Protein AF-A0A2V9XBE6-F1 (afdb_monomer_lite)

pLDDT: mean 91.64, std 6.41, range [67.81, 98.56]

Radius of gyration: 25.28 Å; chains: 1; bounding box: 50×40×79 Å

Structure (mmCIF, N/CA/C/O backbone):
data_AF-A0A2V9XBE6-F1
#
_entry.id   AF-A0A2V9XBE6-F1
#
loop_
_atom_site.group_PDB
_atom_site.id
_atom_site.type_symbol
_atom_site.label_atom_id
_atom_site.label_alt_id
_atom_site.label_comp_id
_atom_site.label_asym_id
_atom_site.label_entity_id
_atom_site.label_seq_id
_atom_site.pdbx_PDB_ins_code
_atom_site.Cartn_x
_atom_site.Cartn_y
_atom_site.Cartn_z
_atom_site.occupancy
_atom_site.B_iso_or_equiv
_atom_site.auth_seq_id
_atom_site.auth_comp_id
_atom_site.auth_asym_id
_atom_site.auth_atom_id
_atom_site.pdbx_PDB_model_num
ATOM 1 N N . THR A 1 1 ? 22.652 -13.581 -32.132 1.00 82.19 1 THR A N 1
ATOM 2 C CA . THR A 1 1 ? 21.227 -13.239 -32.334 1.00 82.19 1 THR A CA 1
ATOM 3 C C . THR A 1 1 ? 20.653 -12.840 -30.994 1.00 82.19 1 THR A C 1
ATOM 5 O O . THR A 1 1 ? 21.017 -13.478 -30.015 1.00 82.19 1 THR A O 1
ATOM 8 N N . ILE A 1 2 ? 19.868 -11.763 -30.917 1.00 89.62 2 ILE A N 1
ATOM 9 C CA . ILE A 1 2 ? 19.259 -11.320 -29.649 1.00 89.62 2 ILE A CA 1
ATOM 10 C C . ILE A 1 2 ? 18.165 -12.323 -29.252 1.00 89.62 2 ILE A C 1
ATOM 12 O O . ILE A 1 2 ? 17.468 -12.842 -30.123 1.00 89.62 2 ILE A O 1
ATOM 16 N N . ASP A 1 3 ? 18.043 -12.608 -27.956 1.00 94.88 3 ASP A N 1
ATOM 17 C CA . ASP A 1 3 ? 16.966 -13.431 -27.404 1.00 94.88 3 ASP A CA 1
ATOM 18 C C . ASP A 1 3 ? 15.573 -12.838 -27.745 1.00 94.88 3 ASP A C 1
ATOM 20 O O . ASP A 1 3 ? 15.391 -11.621 -27.632 1.00 94.88 3 ASP A O 1
ATOM 24 N N . PRO A 1 4 ? 14.574 -13.641 -28.166 1.00 95.06 4 PRO A N 1
ATOM 25 C CA . PRO A 1 4 ? 13.269 -13.116 -28.575 1.00 95.06 4 PRO A CA 1
ATOM 26 C C . PRO A 1 4 ? 12.511 -12.359 -27.477 1.00 95.06 4 PRO A C 1
ATOM 28 O O . PRO A 1 4 ? 11.822 -11.384 -27.785 1.00 95.06 4 PRO A O 1
ATOM 31 N N . VAL A 1 5 ? 12.631 -12.775 -26.210 1.00 94.94 5 VAL A N 1
ATOM 32 C CA . VAL A 1 5 ? 11.996 -12.091 -25.071 1.00 94.94 5 VAL A CA 1
ATOM 33 C C . VAL A 1 5 ? 12.655 -10.732 -24.869 1.00 94.94 5 VAL A C 1
ATOM 35 O O . VAL A 1 5 ? 11.958 -9.723 -24.763 1.00 94.94 5 VAL A O 1
ATOM 38 N N . ALA A 1 6 ? 13.988 -10.681 -24.893 1.00 93.38 6 ALA A N 1
ATOM 39 C CA . ALA A 1 6 ? 14.737 -9.431 -24.799 1.00 93.38 6 ALA A CA 1
ATOM 40 C C . ALA A 1 6 ? 14.403 -8.470 -25.953 1.00 93.38 6 ALA A C 1
ATOM 42 O O . ALA A 1 6 ? 14.181 -7.282 -25.720 1.00 93.38 6 ALA A O 1
ATOM 43 N N . ALA A 1 7 ? 14.306 -8.977 -27.186 1.00 94.62 7 ALA A N 1
ATOM 44 C CA . ALA A 1 7 ? 13.938 -8.173 -28.349 1.00 94.62 7 ALA A CA 1
ATOM 45 C C . ALA A 1 7 ? 12.528 -7.569 -28.210 1.00 94.62 7 ALA A C 1
ATOM 47 O O . ALA A 1 7 ? 12.347 -6.378 -28.458 1.00 94.62 7 ALA A O 1
ATOM 48 N N . LYS A 1 8 ? 11.543 -8.360 -27.762 1.00 95.81 8 LYS A N 1
ATOM 49 C CA . LYS A 1 8 ? 10.177 -7.874 -27.502 1.00 95.81 8 LYS A CA 1
ATOM 50 C C . LYS A 1 8 ? 10.127 -6.855 -26.369 1.00 95.81 8 LYS A C 1
ATOM 52 O O . LYS A 1 8 ? 9.447 -5.845 -26.501 1.00 95.81 8 LYS A O 1
ATOM 57 N N . LEU A 1 9 ? 10.858 -7.101 -25.283 1.00 94.69 9 LEU A N 1
ATOM 58 C CA . LEU A 1 9 ? 10.912 -6.212 -24.126 1.00 94.69 9 LEU A CA 1
ATOM 59 C C . LEU A 1 9 ? 11.473 -4.835 -24.499 1.00 94.69 9 LEU A C 1
ATOM 61 O O . LEU A 1 9 ? 10.876 -3.818 -24.155 1.00 94.69 9 LEU A O 1
ATOM 65 N N . LEU A 1 10 ? 12.587 -4.799 -25.235 1.00 92.56 10 LEU A N 1
ATOM 66 C CA . LEU A 1 10 ? 13.208 -3.550 -25.688 1.00 92.56 10 LEU A CA 1
ATOM 67 C C . LEU A 1 10 ? 12.344 -2.799 -26.712 1.00 92.56 10 LEU A C 1
ATOM 69 O O . LEU A 1 10 ? 12.388 -1.574 -26.768 1.00 92.56 10 LEU A O 1
ATOM 73 N N . ALA A 1 11 ? 11.551 -3.518 -27.510 1.00 93.88 11 ALA A N 1
ATOM 74 C CA . ALA A 1 11 ? 10.651 -2.929 -28.499 1.00 93.88 11 ALA A CA 1
ATOM 75 C C . ALA A 1 11 ? 9.272 -2.535 -27.933 1.00 93.88 11 ALA A C 1
ATOM 77 O O . ALA A 1 11 ? 8.490 -1.902 -28.648 1.00 93.88 11 ALA A O 1
ATOM 78 N N . PHE A 1 12 ? 8.953 -2.903 -26.686 1.00 95.19 12 PHE A N 1
ATOM 79 C CA . PHE A 1 12 ? 7.619 -2.711 -26.126 1.00 95.19 12 PHE A CA 1
ATOM 80 C C . PHE A 1 12 ? 7.281 -1.227 -25.971 1.00 95.19 12 PHE A C 1
ATOM 82 O O . PHE A 1 12 ? 8.061 -0.439 -25.424 1.00 95.19 12 PHE A O 1
ATOM 89 N N . LYS A 1 13 ? 6.092 -0.854 -26.445 1.00 93.88 13 LYS A N 1
ATOM 90 C CA . LYS A 1 13 ? 5.580 0.514 -26.397 1.00 93.88 13 LYS A CA 1
ATOM 91 C C . LYS A 1 13 ? 4.754 0.743 -25.140 1.00 93.88 13 LYS A C 1
ATOM 93 O O . LYS A 1 13 ? 3.959 -0.105 -24.756 1.00 93.88 13 LYS A O 1
ATOM 98 N N . SER A 1 14 ? 4.952 1.890 -24.504 1.00 91.94 14 SER A N 1
ATOM 99 C CA . SER A 1 14 ? 4.280 2.265 -23.263 1.00 91.94 14 SER A CA 1
ATOM 100 C C . SER A 1 14 ? 4.067 3.768 -23.213 1.00 91.94 14 SER A C 1
ATOM 102 O O . SER A 1 14 ? 4.940 4.535 -23.606 1.00 91.94 14 SER A O 1
ATOM 104 N N . ASN A 1 15 ? 2.931 4.173 -22.650 1.00 91.00 15 ASN A N 1
ATOM 105 C CA . ASN A 1 15 ? 2.606 5.565 -22.356 1.00 91.00 15 ASN A CA 1
ATOM 106 C C . ASN A 1 15 ? 2.812 5.935 -20.877 1.00 91.00 15 ASN A C 1
ATOM 108 O O . ASN A 1 15 ? 2.377 7.007 -20.451 1.00 91.00 15 ASN A O 1
ATOM 112 N N . GLN A 1 16 ? 3.467 5.072 -20.086 1.00 90.94 16 GLN A N 1
ATOM 113 C CA . GLN A 1 16 ? 3.735 5.298 -18.657 1.00 90.94 16 GLN A CA 1
ATOM 114 C C . GLN A 1 16 ? 4.349 6.675 -18.404 1.00 90.94 16 GLN A C 1
ATOM 116 O O . GLN A 1 16 ? 3.998 7.334 -17.424 1.00 90.94 16 GLN A O 1
ATOM 121 N N . PHE A 1 17 ? 5.216 7.109 -19.321 1.00 90.25 17 PHE A N 1
ATOM 122 C CA . PHE A 1 17 ? 5.982 8.340 -19.218 1.00 90.25 17 PHE A CA 1
ATOM 123 C C . PHE A 1 17 ? 5.387 9.527 -20.000 1.00 90.25 17 PHE A C 1
ATOM 125 O O . PHE A 1 17 ? 6.118 10.419 -20.413 1.00 90.25 17 PHE A O 1
ATOM 132 N N . ASN A 1 18 ? 4.063 9.543 -20.199 1.00 86.31 18 ASN A N 1
ATOM 133 C CA . ASN A 1 18 ? 3.318 10.586 -20.923 1.00 86.31 18 ASN A CA 1
ATOM 134 C C . ASN A 1 18 ? 3.695 10.747 -22.414 1.00 86.31 18 ASN A C 1
ATOM 136 O O . ASN A 1 18 ? 3.417 11.785 -23.009 1.00 86.31 18 ASN A O 1
ATOM 140 N N . ASP A 1 19 ? 4.259 9.708 -23.036 1.00 86.88 19 ASP A N 1
ATOM 141 C CA . ASP A 1 19 ? 4.482 9.625 -24.484 1.00 86.88 19 ASP A CA 1
ATOM 142 C C . ASP A 1 19 ? 3.787 8.379 -25.049 1.00 86.88 19 ASP A C 1
ATOM 144 O O . ASP A 1 19 ? 4.206 7.254 -24.796 1.00 86.88 19 ASP A O 1
ATOM 148 N N . ALA A 1 20 ? 2.723 8.564 -25.835 1.00 85.25 20 ALA A N 1
ATOM 149 C CA . ALA A 1 20 ? 1.971 7.457 -26.431 1.00 85.25 20 ALA A CA 1
ATOM 150 C C . ALA A 1 20 ? 2.779 6.635 -27.455 1.00 85.25 20 ALA A C 1
ATOM 152 O O . ALA A 1 20 ? 2.418 5.495 -27.742 1.00 85.25 20 ALA A O 1
ATOM 153 N N . SER A 1 21 ? 3.863 7.195 -27.997 1.00 87.44 21 SER A N 1
ATOM 154 C CA . SER A 1 21 ? 4.790 6.504 -28.905 1.00 87.44 21 SER A CA 1
ATOM 155 C C . SER A 1 21 ? 6.058 6.012 -28.193 1.00 87.44 21 SER A C 1
ATOM 157 O O . SER A 1 21 ? 6.942 5.423 -28.836 1.00 87.44 21 SER A O 1
ATOM 159 N N . GLY A 1 22 ? 6.135 6.228 -26.878 1.00 89.25 22 GLY A N 1
ATOM 160 C CA . GLY A 1 22 ? 7.283 5.946 -26.033 1.00 89.25 22 GLY A CA 1
ATOM 161 C C . GLY A 1 22 ? 7.546 4.456 -25.848 1.00 89.25 22 GLY A C 1
ATOM 162 O O . GLY A 1 22 ? 6.698 3.597 -26.100 1.00 89.25 22 GLY A O 1
ATOM 163 N N . PHE A 1 23 ? 8.765 4.136 -25.426 1.00 92.75 23 PHE A N 1
ATOM 164 C CA . PHE A 1 23 ? 9.150 2.778 -25.049 1.00 92.75 23 PHE A CA 1
ATOM 165 C C . PHE A 1 23 ? 8.959 2.555 -23.549 1.00 92.75 23 PHE A C 1
ATOM 167 O O . PHE A 1 23 ? 8.968 3.500 -22.761 1.00 92.75 23 PHE A O 1
ATOM 174 N N . LEU A 1 24 ? 8.824 1.289 -23.150 1.00 92.38 24 LEU A N 1
ATOM 175 C CA . LEU A 1 24 ? 8.776 0.902 -21.739 1.00 92.38 24 LEU A CA 1
ATOM 176 C C . LEU A 1 24 ? 10.023 1.341 -20.970 1.00 92.38 24 LEU A C 1
ATOM 178 O O . LEU A 1 24 ? 9.914 1.788 -19.836 1.00 92.38 24 LEU A O 1
ATOM 182 N N . PHE A 1 25 ? 11.199 1.201 -21.578 1.00 89.12 25 PHE A N 1
ATOM 183 C CA . PHE A 1 25 ? 12.431 1.750 -21.030 1.00 89.12 25 PHE A CA 1
ATOM 184 C C . PHE A 1 25 ? 12.615 3.156 -21.594 1.00 89.12 25 PHE A C 1
ATOM 186 O O . PHE A 1 25 ? 12.797 3.291 -22.809 1.00 89.12 25 PHE A O 1
ATOM 193 N N . PRO A 1 26 ? 12.551 4.202 -20.755 1.00 82.88 26 PRO A N 1
ATOM 194 C CA . PRO A 1 26 ? 12.727 5.555 -21.240 1.00 82.88 26 PRO A CA 1
ATOM 195 C C . PRO A 1 26 ? 14.183 5.762 -21.665 1.00 82.88 26 PRO A C 1
ATOM 197 O O . PRO A 1 26 ? 15.118 5.377 -20.961 1.00 82.88 26 PRO A O 1
ATOM 200 N N . GLY A 1 27 ? 14.376 6.386 -22.825 1.00 78.12 27 GLY A N 1
ATOM 201 C CA . GLY A 1 27 ? 15.663 6.964 -23.193 1.00 78.12 27 GLY A CA 1
ATOM 202 C C . GLY A 1 27 ? 15.809 8.339 -22.548 1.00 78.12 27 GLY A C 1
ATOM 203 O O . GLY A 1 27 ? 14.836 9.088 -22.470 1.00 78.12 27 GLY A O 1
ATOM 204 N N . ALA A 1 28 ? 17.013 8.682 -22.101 1.00 73.25 28 ALA A N 1
ATOM 205 C CA . ALA A 1 28 ? 17.329 10.053 -21.722 1.00 73.25 28 ALA A CA 1
ATOM 206 C C . ALA A 1 28 ? 17.892 10.804 -22.934 1.00 73.25 28 ALA A C 1
ATOM 208 O O . ALA A 1 28 ? 18.668 10.238 -23.708 1.00 73.25 28 ALA A O 1
ATOM 209 N N . ASP A 1 29 ? 17.512 12.071 -23.089 1.00 72.00 29 ASP A N 1
ATOM 210 C CA . ASP A 1 29 ? 18.094 12.939 -24.107 1.00 72.00 29 ASP A CA 1
ATOM 211 C C . ASP A 1 29 ? 19.579 13.186 -23.769 1.00 72.00 29 ASP A C 1
ATOM 213 O O . ASP A 1 29 ? 19.893 13.706 -22.693 1.00 72.00 29 ASP A O 1
ATOM 217 N N . PRO A 1 30 ? 20.531 12.829 -24.649 1.00 70.25 30 PRO A N 1
ATOM 218 C CA . PRO A 1 30 ? 21.945 13.101 -24.407 1.00 70.25 30 PRO A CA 1
ATOM 219 C C . PRO A 1 30 ? 22.241 14.599 -24.230 1.00 70.25 30 PRO A C 1
ATOM 221 O O . PRO A 1 30 ? 23.199 14.957 -23.545 1.00 70.25 30 PRO A O 1
ATOM 224 N N . SER A 1 31 ? 21.419 15.477 -24.815 1.00 76.12 31 SER A N 1
ATOM 225 C CA . SER A 1 31 ? 21.566 16.932 -24.717 1.00 76.12 31 SER A CA 1
ATOM 226 C C . SER A 1 31 ? 21.114 17.513 -23.370 1.00 76.12 31 SER A C 1
ATOM 228 O O . SER A 1 31 ? 21.573 18.593 -23.002 1.00 76.12 31 SER A O 1
ATOM 230 N N . SER A 1 32 ? 20.312 16.779 -22.583 1.00 72.62 32 SER A N 1
ATOM 231 C CA . SER A 1 32 ? 19.943 17.144 -21.202 1.00 72.62 32 SER A CA 1
ATOM 232 C C . SER A 1 32 ? 20.967 16.672 -20.158 1.00 72.62 32 SER A C 1
ATOM 234 O O . SER A 1 32 ? 20.693 16.688 -18.958 1.00 72.62 32 SER A O 1
ATOM 236 N N . GLY A 1 33 ? 22.137 16.190 -20.594 1.00 73.25 33 GLY A N 1
ATOM 237 C CA . GLY A 1 33 ? 23.106 15.533 -19.715 1.00 73.25 33 GLY A CA 1
ATOM 238 C C . GLY A 1 33 ? 22.642 14.154 -19.236 1.00 73.25 33 GLY A C 1
ATOM 239 O O . GLY A 1 33 ? 23.119 13.671 -18.211 1.00 73.25 33 GLY A O 1
ATOM 240 N N . GLY A 1 34 ? 21.702 13.524 -19.951 1.00 75.56 34 GLY A N 1
ATOM 241 C CA . GLY A 1 34 ? 21.138 12.228 -19.573 1.00 75.56 34 GLY A CA 1
ATOM 242 C C . GLY A 1 34 ? 20.137 12.305 -18.418 1.00 75.56 34 GLY A C 1
ATOM 243 O O . GLY A 1 34 ? 19.832 11.280 -17.807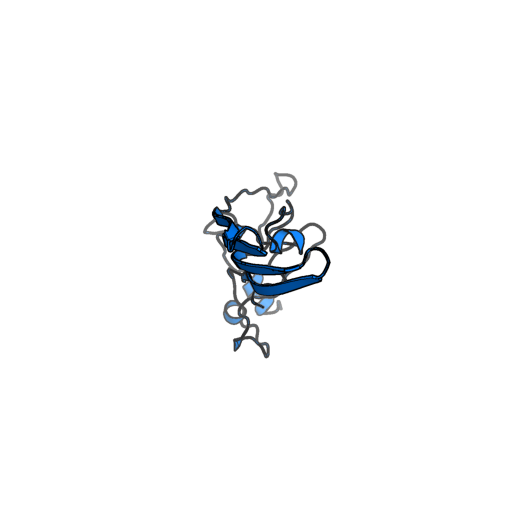 1.00 75.56 34 GLY A O 1
ATOM 244 N N . GLN A 1 35 ? 19.619 13.496 -18.101 1.00 79.12 35 GLN A N 1
ATOM 245 C CA . GLN A 1 35 ? 18.612 13.662 -17.060 1.00 79.12 35 GLN A CA 1
ATOM 246 C C . GLN A 1 35 ? 17.228 13.252 -17.581 1.00 79.12 35 GLN A C 1
ATOM 248 O O . GLN A 1 35 ? 16.773 13.734 -18.621 1.00 79.12 35 GLN A O 1
ATOM 253 N N . PHE A 1 36 ? 16.544 12.394 -16.822 1.00 83.62 36 PHE A N 1
ATOM 254 C CA . PHE A 1 36 ? 15.155 12.008 -17.054 1.00 83.62 36 PHE A CA 1
ATOM 255 C C . PHE A 1 36 ? 14.290 12.527 -15.901 1.00 83.62 36 PHE A C 1
ATOM 257 O O . PHE A 1 36 ? 14.446 12.090 -14.762 1.00 83.62 36 PHE A O 1
ATOM 264 N N . VAL A 1 37 ? 13.407 13.487 -16.190 1.00 84.62 37 VAL A N 1
ATOM 265 C CA . VAL A 1 37 ? 12.493 14.083 -15.205 1.00 84.62 37 VAL A CA 1
ATOM 266 C C . VAL A 1 37 ? 11.077 13.990 -15.736 1.00 84.62 37 VAL A C 1
ATOM 268 O O . VAL A 1 37 ? 10.778 14.479 -16.823 1.00 84.62 37 VAL A O 1
ATOM 271 N N . LEU A 1 38 ? 10.197 13.398 -14.940 1.00 86.69 38 LEU A N 1
ATOM 272 C CA . LEU A 1 38 ? 8.778 13.327 -15.231 1.00 86.69 38 LEU A CA 1
ATOM 273 C C . LEU A 1 38 ? 7.986 13.478 -13.936 1.00 86.69 38 LEU A C 1
ATOM 275 O O . LEU A 1 38 ? 8.423 13.048 -12.873 1.00 86.69 38 LEU A O 1
ATOM 279 N N . SER A 1 39 ? 6.795 14.057 -14.046 1.00 87.19 39 SER A N 1
ATOM 280 C CA . SER A 1 39 ? 5.798 14.035 -12.985 1.00 87.19 39 SER A CA 1
ATOM 281 C C . SER A 1 39 ? 4.487 13.472 -13.520 1.00 87.19 39 SER A C 1
ATOM 283 O O . SER A 1 39 ? 4.071 13.769 -14.644 1.00 87.19 39 SER A O 1
ATOM 285 N N . LYS A 1 40 ? 3.838 12.647 -12.704 1.00 89.38 40 LYS A N 1
ATOM 286 C CA . LYS A 1 40 ? 2.492 12.134 -12.933 1.00 89.38 40 LYS A CA 1
ATOM 287 C C . LYS A 1 40 ? 1.755 12.186 -11.605 1.00 89.38 40 LYS A C 1
ATOM 289 O O . LYS A 1 40 ? 2.306 11.788 -10.582 1.00 89.38 40 LYS A O 1
ATOM 294 N N . ALA A 1 41 ? 0.536 12.712 -11.620 1.00 90.25 41 ALA A N 1
ATOM 295 C CA . ALA A 1 41 ? -0.264 12.815 -10.411 1.00 90.25 41 ALA A CA 1
ATOM 296 C C . ALA A 1 41 ? -0.681 11.415 -9.938 1.00 90.25 41 ALA A C 1
ATOM 298 O O . ALA A 1 41 ? -1.201 10.623 -10.726 1.00 90.25 41 ALA A O 1
ATOM 299 N N . GLY A 1 42 ? -0.436 11.125 -8.661 1.00 90.19 42 GLY A N 1
ATOM 300 C CA . GLY A 1 42 ? -1.131 10.057 -7.952 1.00 90.19 42 GLY A CA 1
ATOM 301 C C . GLY A 1 42 ? -2.486 10.545 -7.446 1.00 90.19 42 GLY A C 1
ATOM 302 O O . GLY A 1 42 ? -2.763 11.747 -7.435 1.00 90.19 42 GLY A O 1
ATOM 303 N N . THR A 1 43 ? -3.322 9.612 -7.014 1.00 93.44 43 THR A N 1
ATOM 304 C CA . THR A 1 43 ? -4.614 9.905 -6.385 1.00 93.44 43 THR A CA 1
ATOM 305 C C . THR A 1 43 ? -4.673 9.234 -5.030 1.00 93.44 43 THR A C 1
ATOM 307 O O . THR A 1 43 ? -4.087 8.170 -4.861 1.00 93.44 43 THR A O 1
ATOM 310 N N . TYR A 1 44 ? -5.391 9.833 -4.085 1.00 93.62 44 TYR A N 1
ATOM 311 C CA . TYR A 1 44 ? -5.736 9.173 -2.834 1.00 93.62 44 TYR A CA 1
ATOM 312 C C . TYR A 1 44 ? -7.160 9.542 -2.420 1.00 93.62 44 TYR A C 1
ATOM 314 O O . TYR A 1 44 ? -7.622 10.655 -2.693 1.00 93.62 44 TYR A O 1
ATOM 322 N N . THR A 1 45 ? -7.839 8.615 -1.758 1.00 96.19 45 THR A N 1
ATOM 323 C CA . THR A 1 45 ? -9.130 8.823 -1.097 1.00 96.19 45 THR A CA 1
ATOM 324 C C . THR A 1 45 ? -9.089 8.170 0.269 1.00 96.19 45 THR A C 1
ATOM 326 O O . THR A 1 45 ? -8.498 7.103 0.414 1.00 96.19 45 THR A O 1
ATOM 329 N N . ASP A 1 46 ? -9.714 8.800 1.256 1.00 94.94 46 ASP A N 1
ATOM 330 C CA . ASP A 1 46 ? -9.743 8.298 2.625 1.00 94.94 46 ASP A CA 1
ATOM 331 C C . ASP A 1 46 ? -11.092 8.627 3.269 1.00 94.94 46 ASP A C 1
ATOM 333 O O . ASP A 1 46 ? -11.521 9.784 3.267 1.00 94.94 46 ASP A O 1
ATOM 337 N N . ASP A 1 47 ? -11.762 7.606 3.792 1.00 97.38 47 ASP A N 1
ATOM 338 C CA . ASP A 1 47 ? -12.982 7.716 4.586 1.00 97.38 47 ASP A CA 1
ATOM 339 C C . ASP A 1 47 ? -12.774 6.983 5.906 1.00 97.38 47 ASP A C 1
ATOM 341 O O . ASP A 1 47 ? -12.609 5.760 5.943 1.00 97.38 47 ASP A O 1
ATOM 345 N N . GLN A 1 48 ? -12.762 7.743 6.997 1.00 96.81 48 GLN A N 1
ATOM 346 C CA . GLN A 1 48 ? -12.468 7.224 8.322 1.00 96.81 48 GLN A CA 1
ATOM 347 C C . GLN A 1 48 ? -13.472 7.726 9.338 1.00 96.81 48 GLN A C 1
ATOM 349 O O . GLN A 1 48 ? -13.873 8.891 9.349 1.00 96.81 48 GLN A O 1
ATOM 354 N N . PHE A 1 49 ? -13.804 6.849 10.275 1.00 97.69 49 PHE A N 1
ATOM 355 C CA . PHE A 1 49 ? -14.694 7.177 11.371 1.00 97.69 49 PHE A CA 1
ATOM 356 C C . PHE A 1 49 ? -14.220 6.524 12.654 1.00 97.69 49 PHE A C 1
ATOM 358 O O . PHE A 1 49 ? -13.787 5.372 12.675 1.00 97.69 49 PHE A O 1
ATOM 365 N N . THR A 1 50 ? -14.366 7.260 13.750 1.00 98.38 50 THR A N 1
ATOM 366 C CA . THR A 1 50 ? -14.145 6.750 15.100 1.00 98.38 50 THR A CA 1
ATOM 367 C C . THR A 1 50 ? -15.335 7.109 15.972 1.00 98.38 50 THR A C 1
ATOM 369 O O . THR A 1 50 ? -15.753 8.265 16.011 1.00 98.38 50 THR A O 1
ATOM 372 N N . ALA A 1 51 ? -15.822 6.135 16.734 1.00 98.25 51 A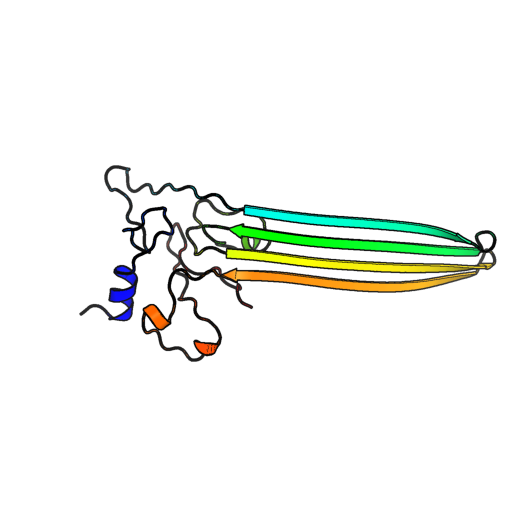LA A N 1
ATOM 373 C CA . ALA A 1 51 ? -16.795 6.350 17.793 1.00 98.25 51 ALA A CA 1
ATOM 374 C C . ALA A 1 51 ? -16.314 5.717 19.095 1.00 98.25 51 ALA A C 1
ATOM 376 O O . ALA A 1 51 ? -15.764 4.615 19.104 1.00 98.25 51 ALA A O 1
ATOM 377 N N . ASN A 1 52 ? -16.572 6.414 20.196 1.00 98.31 52 ASN A N 1
ATOM 378 C CA . ASN A 1 52 ? -16.369 5.909 21.545 1.00 98.31 52 ASN A CA 1
ATOM 379 C C . ASN A 1 52 ? -17.667 6.094 22.327 1.00 98.31 52 ASN A C 1
ATOM 381 O O . ASN A 1 52 ? -18.386 7.075 22.121 1.00 98.31 52 ASN A O 1
ATOM 385 N N . TYR A 1 53 ? -17.961 5.149 23.208 1.00 98.06 53 TYR A N 1
ATOM 386 C CA . TYR A 1 53 ? -19.138 5.174 24.058 1.00 98.06 53 TYR A CA 1
ATOM 387 C C . TYR A 1 53 ? -18.777 4.680 25.449 1.00 98.06 53 TYR A C 1
ATOM 389 O O . TYR A 1 53 ? -18.286 3.567 25.600 1.00 98.06 53 TYR A O 1
ATOM 397 N N . ASP A 1 54 ? -19.084 5.487 26.456 1.00 98.00 54 ASP A N 1
ATOM 398 C CA . ASP A 1 54 ? -18.934 5.132 27.859 1.00 98.00 54 ASP A CA 1
ATOM 399 C C . ASP A 1 54 ? -20.249 5.420 28.574 1.00 98.00 54 ASP A C 1
ATOM 401 O O . ASP A 1 54 ? -20.814 6.511 28.443 1.00 98.00 54 ASP A O 1
ATOM 405 N N . ARG A 1 55 ? -20.745 4.448 29.337 1.00 97.50 55 ARG A N 1
ATOM 406 C CA . ARG A 1 55 ? -21.940 4.635 30.156 1.00 97.50 55 ARG A CA 1
ATOM 407 C C . ARG A 1 55 ? -21.887 3.814 31.427 1.00 97.50 55 ARG A C 1
ATOM 409 O O . ARG A 1 55 ? -21.702 2.602 31.387 1.00 97.50 55 ARG A O 1
ATOM 416 N N . GLU A 1 56 ? -22.157 4.493 32.532 1.00 97.69 56 GLU A N 1
ATOM 417 C CA . GLU A 1 56 ? -22.436 3.871 33.820 1.00 97.69 56 GLU A CA 1
ATOM 418 C C . GLU A 1 56 ? -23.934 3.585 33.967 1.00 97.69 56 GLU A C 1
ATOM 420 O O . GLU A 1 56 ? -24.791 4.343 33.490 1.00 97.69 56 GLU A O 1
ATOM 425 N N . PHE A 1 57 ? -24.259 2.480 34.626 1.00 95.56 57 PHE A N 1
ATOM 426 C CA . PHE A 1 57 ? -25.622 2.086 34.964 1.00 95.56 57 PHE A CA 1
ATOM 427 C C . PHE A 1 57 ? -25.635 1.304 36.287 1.00 95.56 57 PHE A C 1
ATOM 429 O O . PHE A 1 57 ? -24.605 1.142 36.936 1.00 95.56 57 PHE A O 1
ATOM 436 N N . HIS A 1 58 ? -26.832 0.940 36.758 1.00 94.38 58 HIS A N 1
ATOM 437 C CA . HIS A 1 58 ? -27.045 0.295 38.062 1.00 94.38 58 HIS A CA 1
ATOM 438 C C . HIS A 1 58 ? -26.363 1.022 39.235 1.00 94.38 58 HIS A C 1
ATOM 440 O O . HIS A 1 58 ? -25.645 0.427 40.031 1.00 94.38 58 HIS A O 1
ATOM 446 N N . ASN A 1 59 ? -26.598 2.335 39.348 1.00 93.25 59 ASN A N 1
ATOM 447 C CA . ASN A 1 59 ? -25.989 3.181 40.384 1.00 93.25 59 ASN A CA 1
ATOM 448 C C . ASN A 1 59 ? -24.448 3.118 40.379 1.00 93.25 59 ASN A C 1
ATOM 450 O O . ASN A 1 59 ? -23.826 3.075 41.438 1.00 93.25 59 ASN A O 1
ATOM 454 N N . SER A 1 60 ? -23.858 3.087 39.180 1.00 91.94 60 SER A N 1
ATOM 455 C CA . SER A 1 60 ? -22.410 2.998 38.942 1.00 91.94 60 SER A CA 1
ATOM 456 C C . SER A 1 60 ? -21.769 1.675 39.380 1.00 91.94 60 SER A C 1
ATOM 458 O O . SER A 1 60 ? -20.547 1.596 39.491 1.00 91.94 60 SER A O 1
ATOM 460 N N . ALA A 1 61 ? -22.570 0.625 39.605 1.00 96.69 61 ALA A N 1
ATOM 461 C CA . ALA A 1 61 ? -22.051 -0.728 39.787 1.00 96.69 61 ALA A CA 1
ATOM 462 C C . ALA A 1 61 ? -21.570 -1.339 38.467 1.00 96.69 61 ALA A C 1
ATOM 464 O O . ALA A 1 61 ? -20.670 -2.170 38.487 1.00 96.69 61 ALA A O 1
ATOM 465 N N . ASP A 1 62 ? -22.129 -0.905 37.337 1.00 97.69 62 ASP A N 1
ATOM 466 C CA . ASP A 1 62 ? -21.773 -1.407 36.017 1.00 97.69 62 ASP A CA 1
ATOM 467 C C . ASP A 1 62 ? -21.337 -0.260 35.104 1.00 97.69 62 ASP A C 1
ATOM 469 O O . ASP A 1 62 ? -21.949 0.818 35.080 1.00 97.69 62 ASP A O 1
ATOM 473 N N . LYS A 1 63 ? -20.298 -0.506 34.308 1.00 98.12 63 LYS A N 1
ATOM 474 C CA . LYS A 1 63 ? -19.825 0.412 33.272 1.00 98.12 63 LYS A CA 1
ATOM 475 C C . LYS A 1 63 ? -19.600 -0.342 31.973 1.00 98.12 63 LYS A C 1
ATOM 477 O O . LYS A 1 63 ? -18.832 -1.294 31.939 1.00 98.12 63 LYS A O 1
ATOM 482 N N . ILE A 1 64 ? -20.195 0.145 30.887 1.00 98.25 64 ILE A N 1
ATOM 483 C CA . ILE A 1 64 ? -19.854 -0.292 29.531 1.00 98.25 64 ILE A CA 1
ATOM 484 C C . ILE A 1 64 ? -18.959 0.757 28.876 1.00 98.25 64 ILE A C 1
ATOM 486 O O . ILE A 1 64 ? -19.278 1.948 28.894 1.00 98.25 64 ILE A O 1
ATOM 490 N N . SER A 1 65 ? -17.881 0.288 28.253 1.00 98.38 65 SER A N 1
ATOM 491 C CA . SER A 1 65 ? -16.984 1.068 27.402 1.00 98.38 65 SER A CA 1
ATOM 492 C C . SER A 1 65 ? -16.873 0.390 26.041 1.00 98.38 65 SER A C 1
ATOM 494 O O . SER A 1 65 ? -16.473 -0.767 25.956 1.00 98.38 65 SER A O 1
ATOM 496 N N . ALA A 1 66 ? -17.203 1.091 24.962 1.00 98.44 66 ALA A N 1
ATOM 497 C CA . ALA A 1 66 ? -17.095 0.586 23.601 1.00 98.44 66 ALA A CA 1
ATOM 498 C C . ALA A 1 66 ? -16.324 1.556 22.705 1.00 98.44 66 ALA A C 1
ATOM 500 O O . ALA A 1 66 ? -16.419 2.776 22.844 1.00 98.44 66 ALA A O 1
ATOM 501 N N . ARG A 1 67 ? -15.585 1.000 21.749 1.00 98.56 67 ARG A N 1
ATOM 502 C CA . ARG A 1 67 ? -14.860 1.742 20.721 1.00 98.56 67 ARG A CA 1
ATOM 503 C C . ARG A 1 67 ? -15.040 1.065 19.378 1.00 98.56 67 ARG A C 1
ATOM 505 O O . ARG A 1 67 ? -14.941 -0.154 19.271 1.00 98.56 67 ARG A O 1
ATOM 512 N N . PHE A 1 68 ? -15.267 1.876 18.360 1.00 98.44 68 PHE A N 1
ATOM 513 C CA . PHE A 1 68 ? -15.362 1.454 16.975 1.00 98.44 68 PHE A CA 1
ATOM 514 C C . PHE A 1 68 ? -14.501 2.366 16.105 1.00 98.44 68 PHE A C 1
ATOM 516 O O . PHE A 1 68 ? -14.464 3.580 16.315 1.00 98.44 68 PHE A O 1
ATOM 523 N N . PHE A 1 69 ? -13.813 1.773 15.138 1.00 98.44 69 PHE A N 1
ATOM 524 C CA . PHE A 1 69 ? -13.064 2.481 14.114 1.00 98.44 69 PHE A CA 1
ATOM 525 C C . PHE A 1 69 ? -13.219 1.767 12.773 1.00 98.44 69 PHE A C 1
ATOM 527 O O . PHE A 1 69 ? -13.181 0.533 12.710 1.00 98.44 69 PHE A O 1
ATOM 534 N N . PHE A 1 70 ? -13.360 2.548 11.705 1.00 97.69 70 PHE A N 1
ATOM 535 C CA . PHE A 1 70 ? -13.127 2.059 10.354 1.00 97.69 70 PHE A CA 1
ATOM 536 C C . PHE A 1 70 ? -12.284 3.042 9.549 1.00 97.69 70 PHE A C 1
ATOM 538 O O . PHE A 1 70 ? -12.324 4.248 9.797 1.00 97.69 70 PHE A O 1
ATOM 545 N N . SER A 1 71 ? -11.580 2.500 8.558 1.00 97.19 71 SER A N 1
ATOM 546 C CA . SER A 1 71 ? -10.952 3.253 7.477 1.00 97.19 71 SER A CA 1
ATOM 547 C C . SER A 1 71 ? -11.188 2.538 6.148 1.00 97.19 71 SER A C 1
ATOM 549 O O . SER A 1 71 ? -11.116 1.306 6.080 1.00 97.19 71 SER A O 1
ATOM 551 N N . ASN A 1 72 ? -11.528 3.308 5.119 1.00 96.88 72 ASN A N 1
ATOM 552 C CA . ASN A 1 72 ? -11.483 2.910 3.720 1.00 96.88 72 ASN A CA 1
ATOM 553 C C . ASN A 1 72 ? -10.554 3.888 3.009 1.00 96.88 72 ASN A C 1
ATOM 555 O O . ASN A 1 72 ? -10.927 5.037 2.766 1.00 96.88 72 ASN A O 1
ATOM 559 N N . PHE A 1 73 ? -9.358 3.423 2.687 1.00 94.88 73 PHE A N 1
ATOM 560 C CA . PHE A 1 73 ? -8.343 4.209 2.009 1.00 94.88 73 PHE A CA 1
ATOM 561 C C . PHE A 1 73 ? -7.990 3.556 0.674 1.00 94.88 73 PHE A C 1
ATOM 563 O O . PHE A 1 73 ? -7.939 2.334 0.564 1.00 94.88 73 PHE A O 1
ATOM 570 N N . GLU A 1 74 ? -7.730 4.368 -0.342 1.00 95.12 74 GLU A N 1
ATOM 571 C CA . GLU A 1 74 ? -7.194 3.913 -1.624 1.00 95.12 74 GLU A CA 1
ATOM 572 C C . GLU A 1 74 ? -6.179 4.936 -2.120 1.00 95.12 74 GLU A C 1
ATOM 574 O O . GLU A 1 74 ? -6.417 6.144 -2.044 1.00 95.12 74 GLU A O 1
ATOM 579 N N . SER A 1 75 ? -5.040 4.467 -2.628 1.00 94.69 75 SER A N 1
ATOM 580 C CA . SER A 1 75 ? -4.020 5.324 -3.227 1.00 94.69 75 SER A CA 1
ATOM 581 C C . SER A 1 75 ? -3.417 4.692 -4.469 1.00 94.69 75 SER A C 1
ATOM 583 O O . SER A 1 75 ? -3.079 3.510 -4.481 1.00 94.69 75 SER A O 1
ATOM 585 N N . VAL A 1 76 ? -3.238 5.507 -5.507 1.00 94.75 76 VAL A N 1
ATOM 586 C CA . VAL A 1 76 ? -2.586 5.112 -6.755 1.00 94.75 76 VAL A CA 1
ATOM 587 C C . VAL A 1 76 ? -1.226 5.786 -6.844 1.00 94.75 76 VAL A C 1
ATOM 589 O O . VAL A 1 76 ? -1.124 7.010 -6.974 1.00 94.75 76 VAL A O 1
ATOM 592 N N . LEU A 1 77 ? -0.175 4.969 -6.845 1.00 94.50 77 LEU A N 1
ATOM 593 C CA . LEU A 1 77 ? 1.205 5.387 -7.057 1.00 94.50 77 LEU A CA 1
ATOM 594 C C . LEU A 1 77 ? 1.562 5.204 -8.540 1.00 94.50 77 LEU A C 1
ATOM 596 O O . LEU A 1 77 ? 1.771 4.073 -8.982 1.00 94.50 77 LEU A O 1
ATOM 600 N N . PRO A 1 78 ? 1.664 6.280 -9.341 1.00 93.12 78 PRO A N 1
ATOM 601 C CA . PRO A 1 78 ? 1.830 6.173 -10.793 1.00 93.12 78 PRO A CA 1
ATOM 602 C C . PRO A 1 78 ? 3.178 5.587 -11.231 1.00 93.12 78 PRO A C 1
ATOM 604 O O . PRO A 1 78 ? 3.273 5.079 -12.348 1.00 93.12 78 PRO A O 1
ATOM 607 N N . PHE A 1 79 ? 4.193 5.643 -10.365 1.00 92.81 79 PHE A N 1
ATOM 608 C CA . PHE A 1 79 ? 5.508 5.030 -10.580 1.00 92.81 79 PHE A CA 1
ATOM 609 C C . PHE A 1 79 ? 5.811 3.902 -9.584 1.00 92.81 79 PHE A C 1
ATOM 611 O O . PHE A 1 79 ? 6.971 3.568 -9.329 1.00 92.81 79 PHE A O 1
ATOM 618 N N . GLY A 1 80 ? 4.750 3.320 -9.018 1.00 93.00 80 GLY A N 1
ATOM 619 C CA . GLY A 1 80 ? 4.819 2.216 -8.071 1.00 93.00 80 GLY A CA 1
ATOM 620 C C . GLY A 1 80 ? 5.633 2.528 -6.819 1.00 93.00 80 GLY A C 1
ATOM 621 O O . GLY A 1 80 ? 5.837 3.680 -6.445 1.00 93.00 80 GLY A O 1
ATOM 622 N N . ALA A 1 81 ? 6.096 1.463 -6.173 1.00 91.25 81 ALA A N 1
ATOM 623 C CA . ALA A 1 81 ? 6.912 1.513 -4.966 1.00 91.25 81 ALA A CA 1
ATOM 624 C C . ALA A 1 81 ? 8.222 0.735 -5.159 1.00 91.25 81 ALA A C 1
ATOM 626 O O . ALA A 1 81 ? 8.206 -0.452 -5.519 1.00 91.25 81 ALA A O 1
ATOM 627 N N . GLY A 1 82 ? 9.358 1.387 -4.896 1.00 83.88 82 GLY A N 1
ATOM 628 C CA . GLY A 1 82 ? 10.677 0.745 -4.913 1.00 83.88 82 GLY A CA 1
ATOM 629 C C . GLY A 1 82 ? 11.018 -0.028 -3.640 1.00 83.88 82 GLY A C 1
ATOM 630 O O . GLY A 1 82 ? 11.807 -0.974 -3.698 1.00 83.88 82 GLY A O 1
ATOM 631 N N . GLY A 1 83 ? 10.394 0.323 -2.510 1.00 82.19 83 GLY A N 1
ATOM 632 C CA . GLY A 1 83 ? 10.642 -0.277 -1.197 1.00 82.19 83 GLY A CA 1
ATOM 633 C C . GLY A 1 83 ? 9.398 -0.366 -0.309 1.00 82.19 83 GLY A C 1
ATOM 634 O O . GLY A 1 83 ? 8.349 0.190 -0.628 1.00 82.19 83 GLY A O 1
ATOM 635 N N . LEU A 1 84 ? 9.548 -1.055 0.828 1.00 83.75 84 LEU A N 1
ATOM 636 C CA . LEU A 1 84 ? 8.457 -1.405 1.750 1.00 83.75 84 LEU A CA 1
ATOM 637 C C . LEU A 1 84 ? 7.687 -0.187 2.284 1.00 83.75 84 LEU A C 1
ATOM 639 O O . LEU A 1 84 ? 6.478 -0.242 2.457 1.00 83.75 84 LEU A O 1
ATOM 643 N N . THR A 1 85 ? 8.361 0.935 2.532 1.00 85.75 85 THR A N 1
ATOM 644 C CA . THR A 1 85 ? 7.690 2.136 3.053 1.00 85.75 85 THR A CA 1
ATOM 645 C C . THR A 1 85 ? 6.609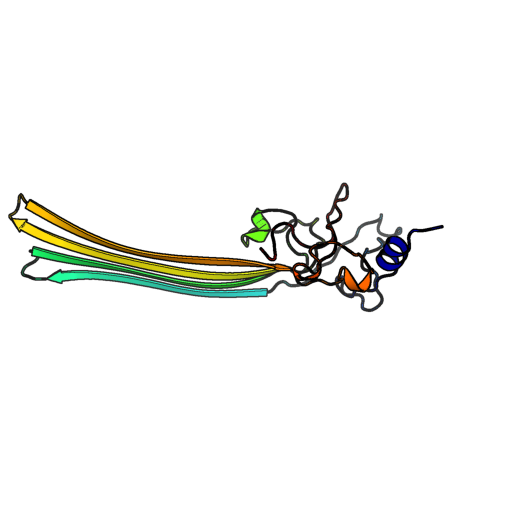 2.641 2.097 1.00 85.75 85 THR A C 1
ATOM 647 O O . THR A 1 85 ? 5.502 2.949 2.528 1.00 85.75 85 THR A O 1
ATOM 650 N N . ALA A 1 86 ? 6.902 2.674 0.795 1.00 86.88 86 ALA A N 1
ATOM 651 C CA . ALA A 1 86 ? 5.957 3.133 -0.218 1.00 86.88 86 ALA A CA 1
ATOM 652 C C . ALA A 1 86 ? 4.810 2.131 -0.438 1.00 86.88 86 ALA A C 1
ATOM 654 O O . ALA A 1 86 ? 3.683 2.549 -0.684 1.00 86.88 86 ALA A O 1
ATOM 655 N N . THR A 1 87 ? 5.042 0.822 -0.266 1.00 86.00 87 THR A N 1
ATOM 656 C CA . THR A 1 87 ? 3.961 -0.185 -0.340 1.00 86.00 87 THR A CA 1
ATOM 657 C C . THR A 1 87 ? 2.970 -0.101 0.818 1.00 86.00 87 THR A C 1
ATOM 659 O O . THR A 1 87 ? 1.905 -0.698 0.746 1.00 86.00 87 THR A O 1
ATOM 662 N N . LEU A 1 88 ? 3.313 0.625 1.885 1.00 83.75 88 LEU A N 1
ATOM 663 C CA . LEU A 1 88 ? 2.449 0.874 3.040 1.00 83.75 88 LEU A CA 1
ATOM 664 C C . LEU A 1 88 ? 1.836 2.287 3.014 1.00 83.75 88 LEU A C 1
ATOM 666 O O . LEU A 1 88 ? 1.421 2.795 4.051 1.00 83.75 88 LEU A O 1
ATOM 670 N N . GLY A 1 89 ? 1.825 2.949 1.850 1.00 80.44 89 GLY A N 1
ATOM 671 C CA . GLY A 1 89 ? 1.288 4.306 1.696 1.00 80.44 89 GLY A CA 1
ATOM 672 C C . GLY A 1 89 ? 2.218 5.422 2.187 1.00 80.44 89 GLY A C 1
ATOM 673 O O . GLY A 1 89 ? 1.786 6.562 2.335 1.00 80.44 89 GLY A O 1
ATOM 674 N N . GLY A 1 90 ? 3.491 5.116 2.456 1.00 82.56 90 GLY A N 1
ATOM 675 C CA . GLY A 1 90 ? 4.501 6.102 2.836 1.00 82.56 90 GLY A CA 1
ATOM 676 C C . GLY A 1 90 ? 5.146 6.826 1.646 1.00 82.56 90 GLY A C 1
ATOM 677 O O . GLY A 1 90 ? 4.710 6.732 0.502 1.00 82.56 90 GLY A O 1
ATOM 678 N N . THR A 1 91 ? 6.227 7.559 1.922 1.00 82.06 91 THR A N 1
ATOM 679 C CA . THR A 1 91 ? 6.947 8.371 0.927 1.00 82.06 91 THR A CA 1
ATOM 680 C C . THR A 1 91 ? 7.532 7.529 -0.215 1.00 82.06 91 THR A C 1
ATOM 682 O O . THR A 1 91 ? 8.194 6.520 0.029 1.00 82.06 91 THR A O 1
ATOM 685 N N . ILE A 1 92 ? 7.346 7.992 -1.455 1.00 82.69 92 ILE A N 1
ATOM 686 C CA . ILE A 1 92 ? 7.954 7.432 -2.675 1.00 82.69 92 ILE A CA 1
ATOM 687 C C . ILE A 1 92 ? 9.364 7.988 -2.927 1.00 82.69 92 ILE A C 1
ATOM 689 O O . ILE A 1 92 ? 9.679 9.111 -2.523 1.00 82.69 92 ILE A O 1
ATOM 693 N N . SER A 1 93 ? 10.217 7.222 -3.612 1.00 85.81 93 SER A N 1
ATOM 694 C CA . SER A 1 93 ? 11.547 7.690 -4.025 1.00 85.81 93 SER A CA 1
ATOM 695 C C . SER A 1 93 ? 11.487 8.441 -5.356 1.00 85.81 93 SER A C 1
ATOM 697 O O . SER A 1 93 ? 10.740 8.070 -6.256 1.00 85.81 93 SER A O 1
ATOM 699 N N . GLN A 1 94 ? 12.356 9.441 -5.544 1.00 84.12 94 GLN A N 1
ATOM 700 C CA . GLN A 1 94 ? 12.545 10.097 -6.851 1.00 84.12 94 GLN A CA 1
ATOM 701 C C . GLN A 1 94 ? 13.087 9.142 -7.928 1.00 84.12 94 GLN A C 1
ATOM 703 O O . GLN A 1 94 ? 13.026 9.447 -9.115 1.00 84.12 94 GLN A O 1
ATOM 708 N N . THR A 1 95 ? 13.636 8.001 -7.516 1.00 86.31 95 THR A N 1
ATOM 709 C CA . THR A 1 95 ? 14.181 6.965 -8.400 1.00 86.31 95 THR A CA 1
ATOM 710 C C . THR A 1 95 ? 13.200 5.824 -8.678 1.00 86.31 95 THR A C 1
ATOM 712 O O . THR A 1 95 ? 13.555 4.863 -9.368 1.00 86.31 95 THR A O 1
ATOM 715 N N . ASP A 1 96 ? 11.973 5.912 -8.156 1.00 88.12 96 ASP A N 1
ATOM 716 C CA . ASP A 1 96 ? 10.925 4.938 -8.438 1.00 88.12 96 ASP A CA 1
ATOM 717 C C . ASP A 1 96 ? 10.357 5.203 -9.835 1.00 88.12 96 ASP A C 1
ATOM 719 O O . ASP A 1 96 ? 9.690 6.206 -10.066 1.00 88.12 96 ASP A O 1
ATOM 723 N N . LEU A 1 97 ? 10.639 4.292 -10.773 1.00 90.94 97 LEU A N 1
ATOM 724 C CA . LEU A 1 97 ? 10.075 4.256 -12.131 1.00 90.94 97 LEU A CA 1
ATOM 725 C C . LEU A 1 97 ? 9.327 2.931 -12.373 1.00 90.94 97 LEU A C 1
ATOM 727 O O . LEU A 1 97 ? 9.235 2.431 -13.498 1.00 90.94 97 LEU A O 1
ATOM 731 N N . ASN A 1 98 ? 8.814 2.335 -11.297 1.00 93.50 98 ASN A N 1
ATOM 732 C CA . ASN A 1 98 ? 8.108 1.061 -11.325 1.00 93.50 98 ASN A CA 1
ATOM 733 C C . ASN A 1 98 ? 6.726 1.216 -11.981 1.00 93.50 98 ASN A C 1
ATOM 735 O O . ASN A 1 98 ? 6.261 2.318 -12.277 1.00 93.50 98 ASN A O 1
ATOM 739 N N . PHE A 1 99 ? 6.069 0.091 -12.241 1.00 94.62 99 PHE A N 1
ATOM 740 C CA . PHE A 1 99 ? 4.709 0.077 -12.767 1.00 94.62 99 PHE A CA 1
ATOM 741 C C . PHE A 1 99 ? 3.730 0.644 -11.739 1.00 94.62 99 PHE A C 1
ATOM 743 O O . PHE A 1 99 ? 4.004 0.554 -10.540 1.00 94.62 99 PHE A O 1
ATOM 750 N N . PRO A 1 100 ? 2.595 1.213 -12.184 1.00 94.94 100 PRO A N 1
ATOM 751 C CA . PRO A 1 100 ? 1.631 1.782 -11.266 1.00 94.94 100 PRO A CA 1
ATOM 752 C C . PRO A 1 100 ? 1.175 0.759 -10.223 1.00 94.94 100 PRO A C 1
ATOM 754 O O . PRO A 1 100 ? 0.932 -0.409 -10.541 1.00 94.94 100 PRO A O 1
ATOM 757 N N . LEU A 1 101 ? 1.053 1.223 -8.985 1.00 95.38 101 LEU A N 1
ATOM 758 C CA . LEU A 1 101 ? 0.632 0.429 -7.840 1.00 95.38 101 LEU A CA 1
ATOM 759 C C . LEU A 1 101 ? -0.639 1.026 -7.254 1.00 95.38 101 LEU A C 1
ATOM 761 O O . LEU A 1 101 ? -0.748 2.243 -7.125 1.00 95.38 101 LEU A O 1
ATOM 765 N N . ASP A 1 102 ? -1.572 0.162 -6.898 1.00 95.81 102 ASP A N 1
ATOM 766 C CA . ASP A 1 102 ? -2.830 0.505 -6.250 1.00 95.81 102 ASP A CA 1
ATOM 767 C C . ASP A 1 102 ? -2.842 -0.083 -4.833 1.00 95.81 102 ASP A C 1
ATOM 769 O O . ASP A 1 102 ? -2.464 -1.244 -4.637 1.00 95.81 102 ASP A O 1
ATOM 773 N N . LEU A 1 103 ? -3.190 0.745 -3.850 1.00 95.38 103 LEU A N 1
ATOM 774 C CA . LEU A 1 103 ? -3.072 0.473 -2.418 1.00 95.38 103 LEU A CA 1
ATOM 775 C C . LEU A 1 103 ? -4.429 0.628 -1.712 1.00 95.38 103 LEU A C 1
ATOM 777 O O . LEU A 1 103 ? -4.630 1.618 -1.002 1.00 95.38 103 LEU A O 1
ATOM 781 N N . PRO A 1 104 ? -5.372 -0.313 -1.894 1.00 95.44 104 PRO A N 1
ATOM 782 C CA . PRO A 1 104 ? -6.617 -0.311 -1.142 1.00 95.44 104 PRO A CA 1
ATOM 783 C C . PRO A 1 104 ? -6.409 -0.857 0.280 1.00 95.44 104 PRO A C 1
ATOM 785 O O . PRO A 1 104 ? -5.710 -1.855 0.494 1.00 95.44 104 PRO A O 1
ATOM 788 N N . VAL A 1 105 ? -7.062 -0.213 1.243 1.00 94.25 105 VAL A N 1
ATOM 789 C CA . VAL A 1 105 ? -7.015 -0.499 2.682 1.00 94.25 105 VAL A CA 1
ATOM 790 C C . VAL A 1 105 ? -8.435 -0.471 3.243 1.00 94.25 105 VAL A C 1
ATOM 792 O O . VAL A 1 105 ? -9.148 0.522 3.090 1.00 94.25 105 VAL A O 1
ATOM 795 N N . HIS A 1 106 ? -8.838 -1.550 3.917 1.00 96.19 106 HIS A N 1
ATOM 796 C CA . HIS A 1 106 ? -10.124 -1.649 4.611 1.00 96.19 106 HIS A CA 1
ATOM 797 C C . HIS A 1 106 ? -9.927 -2.151 6.041 1.00 96.19 106 HIS A C 1
ATOM 799 O O . HIS A 1 106 ? -9.991 -3.350 6.321 1.00 96.19 106 HIS A O 1
ATOM 805 N N . ASP A 1 107 ? -9.768 -1.214 6.969 1.00 96.44 107 ASP A N 1
ATOM 806 C CA . ASP A 1 107 ? -9.531 -1.539 8.372 1.00 96.44 107 ASP A CA 1
ATOM 807 C C . ASP A 1 107 ? -10.813 -1.429 9.189 1.00 96.44 107 ASP A C 1
ATOM 809 O O . ASP A 1 107 ? -11.599 -0.486 9.040 1.00 96.44 107 ASP A O 1
ATOM 813 N N . ARG A 1 108 ? -11.043 -2.406 10.068 1.00 97.38 108 ARG A N 1
ATOM 814 C CA . ARG A 1 108 ? -12.166 -2.456 11.009 1.00 97.38 108 ARG A CA 1
ATOM 815 C C . ARG A 1 108 ? -11.651 -2.818 12.390 1.00 97.38 108 ARG A C 1
ATOM 817 O O . ARG A 1 108 ? -11.000 -3.843 12.583 1.00 97.38 108 ARG A O 1
ATOM 824 N N . PHE A 1 109 ? -12.018 -2.005 13.365 1.00 98.38 109 PHE A N 1
ATOM 825 C CA . PHE A 1 109 ? -11.727 -2.247 14.766 1.00 98.38 109 PHE A CA 1
ATOM 826 C C . PHE A 1 109 ? -12.996 -2.062 15.587 1.00 98.38 109 PHE A C 1
ATOM 828 O O . PHE A 1 109 ? -13.713 -1.070 15.450 1.00 98.38 109 PHE A O 1
ATOM 835 N N . PHE A 1 110 ? -13.252 -3.007 16.479 1.00 98.50 110 PHE A N 1
ATOM 836 C CA . PHE A 1 110 ? -14.301 -2.906 17.475 1.00 98.50 110 PHE A CA 1
ATOM 837 C C . PHE A 1 110 ? -13.803 -3.479 18.796 1.00 98.50 110 PHE A C 1
ATOM 839 O O . PHE A 1 110 ? -13.190 -4.543 18.828 1.00 98.50 110 PHE A O 1
ATOM 846 N N . SER A 1 111 ? -14.098 -2.802 19.896 1.00 98.56 111 SER A N 1
ATOM 847 C CA . SER A 1 111 ? -13.888 -3.335 21.236 1.00 98.56 111 SER A CA 1
ATOM 848 C C . SER A 1 111 ? -15.032 -2.933 22.142 1.00 98.56 111 SER A C 1
ATOM 850 O O . SER A 1 111 ? -15.505 -1.799 22.065 1.00 98.56 111 SER A O 1
ATOM 852 N N . ILE A 1 112 ? -15.416 -3.828 23.039 1.00 98.56 112 ILE A N 1
ATOM 853 C CA . ILE A 1 112 ? -16.360 -3.554 24.112 1.00 98.56 112 ILE A CA 1
ATOM 854 C C . ILE A 1 112 ? -15.844 -4.170 25.406 1.00 98.56 112 ILE A C 1
ATOM 856 O O . ILE A 1 112 ? -15.295 -5.275 25.416 1.00 98.56 112 ILE A O 1
ATOM 860 N N . ALA A 1 113 ? -16.012 -3.436 26.492 1.00 98.56 113 ALA A N 1
ATOM 861 C CA . ALA A 1 113 ? -15.738 -3.877 27.838 1.00 98.56 113 ALA A CA 1
ATOM 862 C C . ALA A 1 113 ? -16.945 -3.582 28.723 1.00 98.56 113 ALA A C 1
ATOM 864 O O . ALA A 1 113 ? -17.616 -2.562 28.549 1.00 98.56 113 ALA A O 1
ATOM 865 N N . GLU A 1 114 ? -17.201 -4.481 29.659 1.00 98.19 114 GLU A N 1
ATOM 866 C CA . GLU A 1 114 ? -18.154 -4.300 30.744 1.00 98.19 114 GLU A CA 1
ATOM 867 C C . GLU A 1 114 ? -17.397 -4.527 32.055 1.00 98.19 114 GLU A C 1
ATOM 869 O O . GLU A 1 114 ? -16.659 -5.506 32.177 1.00 98.19 114 GLU A O 1
ATOM 874 N N . THR A 1 115 ? -17.512 -3.584 32.986 1.00 98.25 115 THR A N 1
ATOM 875 C CA . THR A 1 115 ? -16.901 -3.642 34.313 1.00 98.25 115 THR A CA 1
ATOM 876 C C . THR A 1 115 ? -18.001 -3.644 35.367 1.00 98.25 115 THR A C 1
ATOM 878 O O . THR A 1 115 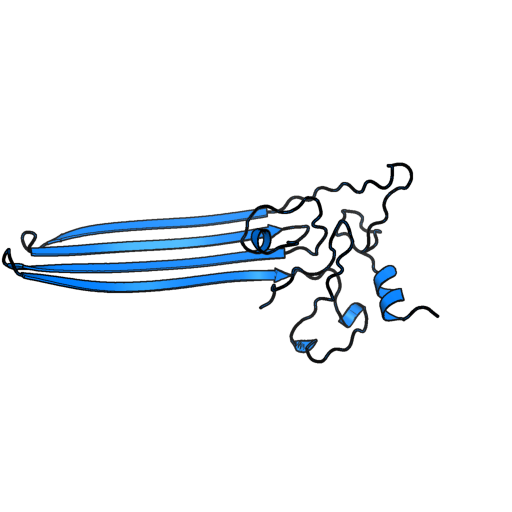? -18.690 -2.635 35.524 1.00 98.25 115 THR A O 1
ATOM 881 N N . HIS A 1 116 ? -18.070 -4.718 36.153 1.00 97.88 116 HIS A N 1
ATOM 882 C CA . HIS A 1 116 ? -19.021 -4.890 37.243 1.00 97.88 116 HIS A CA 1
ATOM 883 C C . HIS A 1 116 ? -18.329 -4.824 38.612 1.00 97.88 116 HIS A C 1
ATOM 885 O O . HIS A 1 116 ? -17.385 -5.570 38.899 1.00 97.88 116 HIS A O 1
ATOM 891 N N . LEU A 1 117 ? -18.825 -3.967 39.501 1.00 97.62 117 LEU A N 1
ATOM 892 C CA . LEU A 1 117 ? -18.436 -3.887 40.904 1.00 97.62 117 LEU A CA 1
ATOM 893 C C . LEU A 1 117 ? -19.424 -4.689 41.755 1.00 97.62 117 LEU A C 1
ATOM 895 O O . LEU A 1 117 ? -20.494 -4.204 42.116 1.00 97.62 117 LEU A O 1
ATOM 899 N N . PHE A 1 118 ? -19.022 -5.885 42.180 1.00 95.31 118 PHE A N 1
ATOM 900 C CA . PHE A 1 118 ? -19.814 -6.676 43.127 1.00 95.31 118 PHE A CA 1
ATOM 901 C C . PHE A 1 118 ? -19.868 -6.022 44.518 1.00 95.31 118 PHE A C 1
ATOM 903 O O . PHE A 1 118 ? -20.855 -6.150 45.240 1.00 95.31 118 PHE A O 1
ATOM 910 N N . ASN A 1 119 ? -18.775 -5.370 44.929 1.00 93.12 119 ASN A N 1
ATOM 911 C CA . ASN A 1 119 ? -18.655 -4.544 46.136 1.00 93.12 119 ASN A CA 1
ATOM 912 C C . ASN A 1 119 ? -17.387 -3.662 46.029 1.00 93.12 119 ASN A C 1
ATOM 914 O O . ASN A 1 119 ? -16.580 -3.890 45.127 1.00 93.12 119 ASN A O 1
ATOM 918 N N . PRO A 1 120 ? -17.126 -2.713 46.956 1.00 92.38 120 PRO A N 1
ATOM 919 C CA . PRO A 1 120 ? -15.949 -1.830 46.883 1.00 92.38 120 PRO A CA 1
ATOM 920 C C . PRO A 1 120 ? -14.572 -2.522 46.878 1.00 92.38 120 PRO A C 1
ATOM 922 O O . PRO A 1 120 ? -13.552 -1.844 46.796 1.00 92.38 120 PRO A O 1
ATOM 925 N N . ARG A 1 121 ? -14.515 -3.850 47.028 1.00 95.94 121 ARG A N 1
ATOM 926 C CA . ARG A 1 121 ? -13.289 -4.658 47.045 1.00 95.94 121 ARG A CA 1
ATOM 927 C C . ARG A 1 121 ? -13.276 -5.768 45.990 1.00 95.94 121 ARG A C 1
ATOM 929 O O . ARG A 1 121 ? -12.289 -6.493 45.920 1.00 95.94 121 ARG A O 1
ATOM 936 N N . LEU A 1 122 ? -14.341 -5.931 45.203 1.00 96.94 122 LEU A N 1
ATOM 937 C CA . LEU A 1 122 ? -14.453 -6.987 44.199 1.00 96.94 122 LEU A CA 1
ATOM 938 C C . LEU A 1 122 ? -14.992 -6.413 42.889 1.00 96.94 122 LEU A C 1
ATOM 940 O O . LEU A 1 122 ? -16.139 -5.977 42.819 1.00 96.94 122 LEU A O 1
ATOM 944 N N . VAL A 1 123 ? -14.152 -6.474 41.860 1.00 97.19 123 VAL A N 1
ATOM 945 C CA . VAL A 1 123 ? -14.442 -6.015 40.500 1.00 97.19 123 VAL A CA 1
ATOM 946 C C . VAL A 1 123 ? -14.261 -7.188 39.547 1.00 97.19 123 VAL A C 1
ATOM 948 O O . VAL A 1 123 ? -13.317 -7.968 39.694 1.00 97.19 123 VAL A O 1
ATOM 951 N N . ASN A 1 124 ? -15.148 -7.310 38.570 1.00 97.69 124 ASN A N 1
ATOM 952 C CA . ASN A 1 124 ? -14.968 -8.180 37.420 1.00 97.69 124 ASN A CA 1
ATOM 953 C C . ASN A 1 124 ? -15.076 -7.362 36.142 1.00 97.69 124 ASN A C 1
ATOM 955 O O . ASN A 1 124 ? -15.774 -6.356 36.096 1.00 97.69 124 ASN A O 1
ATOM 959 N N . GLU A 1 125 ? -14.341 -7.783 35.124 1.00 97.81 125 GLU A N 1
ATOM 960 C CA . GLU A 1 125 ? -14.354 -7.110 33.842 1.00 97.81 125 GLU A CA 1
ATOM 961 C C . GLU A 1 125 ? -14.351 -8.143 32.727 1.00 97.81 125 GLU A C 1
ATOM 963 O O . GLU A 1 125 ? -13.530 -9.066 32.703 1.00 97.81 125 GLU A O 1
ATOM 968 N N . PHE A 1 126 ? -15.268 -7.957 31.793 1.00 98.19 126 PHE A N 1
ATOM 969 C CA . PHE A 1 126 ? -15.345 -8.712 30.564 1.00 98.19 126 PHE A CA 1
ATOM 970 C C . PHE A 1 126 ? -14.877 -7.839 29.401 1.00 98.19 126 PHE A C 1
ATOM 972 O O . PHE A 1 126 ? -15.268 -6.679 29.292 1.00 98.19 126 PHE A O 1
ATOM 979 N N . ARG A 1 127 ? -14.058 -8.403 28.504 1.00 98.25 127 ARG A N 1
ATOM 980 C CA . ARG A 1 127 ? -13.586 -7.725 27.290 1.00 98.25 127 ARG A CA 1
ATOM 981 C C . ARG A 1 127 ? -13.806 -8.590 26.065 1.00 98.25 127 ARG A C 1
ATOM 983 O O . ARG A 1 127 ? -13.456 -9.768 26.053 1.00 98.25 127 ARG A O 1
ATOM 990 N N . PHE A 1 128 ? -14.287 -7.956 25.007 1.00 98.56 128 PHE A N 1
ATOM 991 C CA . PHE A 1 128 ? -14.349 -8.526 23.673 1.00 98.56 128 PHE A CA 1
ATOM 992 C C . PHE A 1 128 ? -13.792 -7.535 22.652 1.00 98.56 128 PHE A C 1
ATOM 994 O O . PHE A 1 128 ? -13.977 -6.322 22.774 1.00 98.56 128 PHE A O 1
ATOM 1001 N N . GLY A 1 129 ? -13.121 -8.056 21.628 1.00 98.12 129 GLY A N 1
ATOM 1002 C CA . GLY A 1 129 ? -12.567 -7.250 20.551 1.00 98.12 129 GLY A CA 1
ATOM 1003 C C . GLY A 1 129 ? -12.572 -7.977 19.213 1.00 98.12 129 GLY A C 1
ATOM 1004 O O . GLY A 1 129 ? -12.469 -9.201 19.156 1.00 98.12 129 GLY A O 1
ATOM 1005 N N . TYR A 1 130 ? -12.671 -7.195 18.145 1.00 98.12 130 TYR A N 1
ATOM 1006 C CA . TYR A 1 130 ? -12.576 -7.621 16.758 1.00 98.12 130 TYR A CA 1
ATOM 1007 C C . TYR A 1 130 ? -11.647 -6.676 16.002 1.00 98.12 130 TYR A C 1
ATOM 1009 O O . TYR A 1 130 ? -11.785 -5.453 16.082 1.00 98.12 130 TYR A O 1
ATOM 1017 N N . VAL A 1 131 ? -10.713 -7.260 15.258 1.00 98.12 131 VAL A N 1
ATOM 1018 C CA . VAL A 1 131 ? -9.790 -6.535 14.390 1.00 98.12 131 VAL A CA 1
ATOM 1019 C C . VAL A 1 131 ? -9.765 -7.238 13.046 1.00 98.12 131 VAL A C 1
ATOM 1021 O O . VAL A 1 131 ? -9.541 -8.446 12.978 1.00 98.12 131 VAL A O 1
ATOM 1024 N N . HIS A 1 132 ? -9.985 -6.473 11.988 1.00 97.00 132 HIS A N 1
ATOM 1025 C CA . HIS A 1 132 ? -9.817 -6.918 10.618 1.00 97.00 132 HIS A CA 1
ATOM 1026 C C . HIS A 1 132 ? -9.037 -5.857 9.860 1.00 97.00 132 HIS A C 1
ATOM 1028 O O . HIS A 1 132 ? -9.434 -4.695 9.849 1.00 97.00 132 HIS A O 1
ATOM 1034 N N . ILE A 1 133 ? -7.918 -6.281 9.287 1.00 93.81 133 ILE A N 1
ATOM 1035 C CA . ILE A 1 133 ? -7.008 -5.448 8.511 1.00 93.81 133 ILE A CA 1
ATOM 1036 C C . ILE A 1 133 ? -6.964 -6.075 7.124 1.00 93.81 133 ILE A C 1
ATOM 1038 O O . ILE A 1 133 ? -6.590 -7.245 7.004 1.00 93.81 133 ILE A O 1
ATOM 1042 N N . ASP A 1 134 ? -7.371 -5.321 6.109 1.00 93.25 134 ASP A N 1
ATOM 1043 C CA . ASP A 1 134 ? -7.322 -5.748 4.709 1.00 93.25 134 ASP A CA 1
ATOM 1044 C C . ASP A 1 134 ? -6.543 -4.720 3.892 1.00 93.25 134 ASP A C 1
ATOM 1046 O O . ASP A 1 134 ? -7.115 -3.785 3.332 1.00 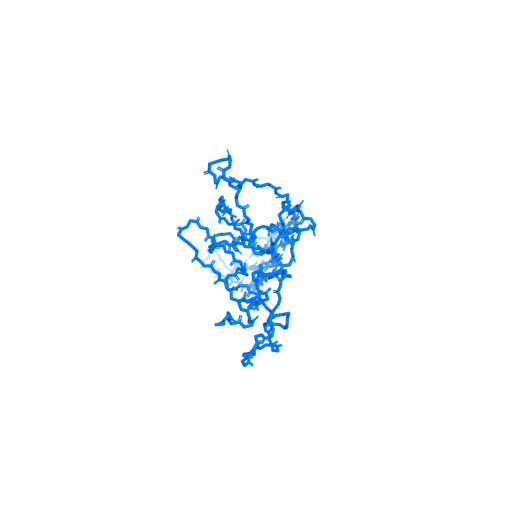93.25 134 ASP A O 1
ATOM 1050 N N . ASN A 1 135 ? -5.225 -4.911 3.844 1.00 90.19 135 ASN A N 1
ATOM 1051 C CA . ASN A 1 135 ? -4.291 -4.049 3.129 1.00 90.19 135 ASN A CA 1
ATOM 1052 C C . ASN A 1 135 ? -3.723 -4.819 1.950 1.00 90.19 135 ASN A C 1
ATOM 1054 O O . ASN A 1 135 ? -3.112 -5.873 2.140 1.00 90.19 135 ASN A O 1
ATOM 1058 N N . LYS A 1 136 ? -3.887 -4.284 0.741 1.00 91.50 136 LYS A N 1
ATOM 1059 C CA . LYS A 1 136 ? -3.371 -4.918 -0.476 1.00 91.50 136 LYS A CA 1
ATOM 1060 C C . LYS A 1 136 ? -2.441 -3.974 -1.202 1.00 91.50 136 LYS A C 1
ATOM 1062 O O . LYS A 1 136 ? -2.589 -2.758 -1.160 1.00 91.50 136 LYS A O 1
ATOM 1067 N N . ALA A 1 137 ? -1.508 -4.575 -1.918 1.00 92.50 137 ALA A N 1
ATOM 1068 C CA . ALA A 1 137 ? -0.706 -3.897 -2.911 1.00 92.50 137 ALA A CA 1
ATOM 1069 C C . ALA A 1 137 ? -0.989 -4.583 -4.243 1.00 92.50 137 ALA A C 1
ATOM 1071 O O . ALA A 1 137 ? -0.743 -5.778 -4.368 1.00 92.50 137 ALA A O 1
ATOM 1072 N N . ILE A 1 138 ? -1.553 -3.861 -5.208 1.00 94.25 138 ILE A N 1
ATOM 1073 C CA . ILE A 1 138 ? -2.023 -4.427 -6.477 1.00 94.25 138 ILE A CA 1
ATOM 1074 C C . ILE A 1 138 ? -1.237 -3.790 -7.615 1.00 94.25 138 ILE A C 1
ATOM 1076 O O . ILE A 1 138 ? -1.382 -2.593 -7.887 1.00 94.25 138 ILE A O 1
ATOM 1080 N N . ASN A 1 139 ? -0.413 -4.574 -8.309 1.00 94.06 139 ASN A N 1
ATOM 1081 C CA . ASN A 1 139 ? 0.273 -4.059 -9.489 1.00 94.06 139 ASN A CA 1
ATOM 1082 C C . ASN A 1 139 ? -0.736 -3.826 -10.613 1.00 94.06 139 ASN A C 1
ATOM 1084 O O . ASN A 1 139 ? -1.567 -4.681 -10.924 1.00 94.06 139 ASN A O 1
ATOM 1088 N N . LYS A 1 140 ? -0.597 -2.703 -11.314 1.00 94.31 140 LYS A N 1
ATOM 1089 C CA . LYS A 1 140 ? -1.237 -2.496 -12.614 1.00 94.31 140 LYS A CA 1
ATOM 1090 C C . LYS A 1 140 ? -0.187 -2.767 -13.698 1.00 94.31 140 LYS A C 1
ATOM 1092 O O . LYS A 1 140 ? 0.620 -1.884 -14.000 1.00 94.31 140 LYS A O 1
ATOM 1097 N N . PRO A 1 141 ? -0.122 -3.993 -14.254 1.00 92.38 141 PRO A N 1
ATOM 1098 C CA . PRO A 1 141 ? 0.891 -4.336 -15.243 1.00 92.38 141 PRO A CA 1
ATOM 1099 C C . PRO A 1 141 ? 0.738 -3.476 -16.499 1.00 92.38 141 PRO A C 1
ATOM 1101 O O . PRO A 1 141 ? -0.343 -3.379 -17.070 1.00 92.38 141 PRO A O 1
ATOM 1104 N N . ILE A 1 142 ? 1.846 -2.891 -16.948 1.00 94.69 142 ILE A N 1
ATOM 1105 C CA . ILE A 1 142 ? 1.939 -2.215 -18.253 1.00 94.69 142 ILE A CA 1
ATOM 1106 C C . ILE A 1 142 ? 2.265 -3.219 -19.362 1.00 94.69 142 ILE A C 1
ATOM 1108 O O . ILE A 1 142 ? 1.856 -3.056 -20.507 1.00 94.69 142 ILE A O 1
ATOM 1112 N N . ILE A 1 143 ? 3.012 -4.258 -18.997 1.00 95.00 143 ILE A N 1
ATOM 1113 C CA . ILE A 1 143 ? 3.409 -5.378 -19.837 1.00 95.00 143 ILE A CA 1
ATOM 1114 C C . ILE A 1 143 ? 3.290 -6.658 -19.017 1.00 95.00 143 ILE A C 1
ATOM 1116 O O . ILE A 1 143 ? 3.544 -6.667 -17.804 1.00 95.00 143 ILE A O 1
ATOM 1120 N N . THR A 1 144 ? 2.918 -7.741 -19.680 1.00 94.81 144 THR A N 1
ATOM 1121 C CA . THR A 1 144 ? 2.728 -9.051 -19.068 1.00 94.81 144 THR A CA 1
ATOM 1122 C C . THR A 1 144 ? 3.728 -10.080 -19.584 1.00 94.81 144 THR A C 1
ATOM 1124 O O . THR A 1 144 ? 4.405 -9.910 -20.599 1.00 94.81 144 THR A O 1
ATOM 1127 N N . VAL A 1 145 ? 3.817 -11.192 -18.863 1.00 95.25 145 VAL A N 1
ATOM 1128 C CA . VAL A 1 145 ? 4.554 -12.387 -19.295 1.00 95.25 145 VAL A CA 1
ATOM 1129 C C . VAL A 1 145 ? 4.058 -12.928 -20.638 1.00 95.25 145 VAL A C 1
ATOM 1131 O O . VAL A 1 145 ? 4.875 -13.390 -21.433 1.00 95.25 145 VAL A O 1
ATOM 1134 N N . ASP A 1 146 ? 2.757 -12.816 -20.918 1.00 94.69 146 ASP A N 1
ATOM 1135 C CA . ASP A 1 146 ? 2.139 -13.315 -22.147 1.00 94.69 146 ASP A CA 1
ATOM 1136 C C . ASP A 1 146 ? 2.544 -12.442 -23.356 1.00 94.69 146 ASP A C 1
ATOM 1138 O O . ASP A 1 146 ? 2.917 -12.982 -24.400 1.00 94.69 146 ASP A O 1
ATOM 1142 N N . ASP A 1 147 ? 2.622 -11.113 -23.186 1.00 95.50 147 ASP A N 1
ATOM 1143 C CA . ASP A 1 147 ? 3.100 -10.176 -24.225 1.00 95.50 147 ASP A CA 1
ATOM 1144 C C . ASP A 1 147 ? 4.527 -10.508 -24.690 1.00 95.50 147 ASP A C 1
ATOM 1146 O O . ASP A 1 147 ? 4.878 -10.438 -25.875 1.00 95.50 147 ASP A O 1
ATOM 1150 N N . LEU A 1 148 ? 5.364 -10.921 -23.739 1.00 95.19 148 LEU A N 1
ATOM 1151 C CA . LEU A 1 148 ? 6.755 -11.275 -23.981 1.00 95.19 148 LEU A CA 1
ATOM 1152 C C . LEU A 1 148 ? 6.949 -12.737 -24.401 1.00 95.19 148 LEU A C 1
ATOM 1154 O O . LEU A 1 148 ? 7.984 -13.070 -24.977 1.00 95.19 148 LEU A O 1
ATOM 1158 N N . GLY A 1 149 ? 5.960 -13.606 -24.185 1.00 94.25 149 GLY A N 1
ATOM 1159 C CA . GLY A 1 149 ? 6.097 -15.053 -24.369 1.00 94.25 149 GLY A CA 1
ATOM 1160 C C . GLY A 1 149 ? 6.964 -15.722 -23.295 1.00 94.25 149 GLY A C 1
ATOM 1161 O O . GLY A 1 149 ? 7.609 -16.733 -23.563 1.00 94.25 149 GLY A O 1
ATOM 1162 N N . ILE A 1 150 ? 7.009 -15.155 -22.088 1.00 94.94 150 ILE A N 1
ATOM 1163 C CA . ILE A 1 150 ? 7.691 -15.750 -20.936 1.00 94.94 150 ILE A CA 1
ATOM 1164 C C . ILE A 1 150 ? 6.821 -16.889 -20.409 1.00 94.94 150 ILE A C 1
ATOM 1166 O O . ILE A 1 150 ? 5.721 -16.650 -19.921 1.00 94.94 150 ILE A O 1
ATOM 1170 N N . ASN A 1 151 ? 7.331 -18.120 -20.446 1.00 93.56 151 ASN A N 1
ATOM 1171 C CA . ASN A 1 151 ? 6.658 -19.285 -19.876 1.00 93.56 151 ASN A CA 1
ATOM 1172 C C . ASN A 1 151 ? 7.279 -19.654 -18.521 1.00 93.56 151 ASN A C 1
ATOM 1174 O O . ASN A 1 151 ? 8.433 -20.079 -18.461 1.00 93.56 151 ASN A O 1
ATOM 1178 N N . ARG A 1 152 ? 6.514 -19.492 -17.438 1.00 92.31 152 ARG A N 1
ATOM 1179 C CA . ARG A 1 152 ? 6.900 -19.908 -16.079 1.00 92.31 152 ARG A CA 1
ATOM 1180 C C . ARG A 1 152 ? 5.734 -20.632 -15.389 1.00 92.31 152 ARG A C 1
ATOM 1182 O O . ARG A 1 152 ? 4.578 -20.352 -15.714 1.00 92.31 152 ARG A O 1
ATOM 1189 N N . PRO A 1 153 ? 6.007 -21.515 -14.406 1.00 93.44 153 PRO A N 1
ATOM 1190 C CA . PRO A 1 153 ? 4.982 -22.362 -13.784 1.00 93.44 153 PRO A CA 1
ATOM 1191 C C . PRO A 1 153 ? 3.794 -21.620 -13.152 1.00 93.44 153 PRO A C 1
ATOM 1193 O O . PRO A 1 153 ? 2.726 -22.200 -13.011 1.00 93.44 153 PRO A O 1
ATOM 1196 N N . ASN A 1 154 ? 3.968 -20.353 -12.771 1.00 89.88 154 ASN A N 1
ATOM 1197 C CA . ASN A 1 154 ? 2.977 -19.547 -12.055 1.00 89.88 154 ASN A CA 1
ATOM 1198 C C . ASN A 1 154 ? 2.303 -18.459 -12.918 1.00 89.88 154 ASN A C 1
ATOM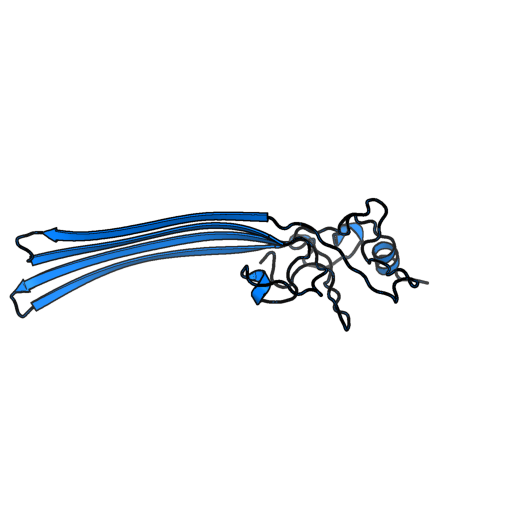 1200 O O . ASN A 1 154 ? 1.717 -17.528 -12.370 1.00 89.88 154 ASN A O 1
ATOM 1204 N N . ASN A 1 155 ? 2.351 -18.547 -14.253 1.00 89.31 155 ASN A N 1
ATOM 1205 C CA . ASN A 1 155 ? 1.691 -17.584 -15.158 1.00 89.31 155 ASN A CA 1
ATOM 1206 C C . ASN A 1 155 ? 0.159 -17.544 -15.052 1.00 89.31 155 ASN A C 1
ATOM 1208 O O . ASN A 1 155 ? -0.477 -16.597 -15.522 1.00 89.31 155 ASN A O 1
ATOM 1212 N N . ASN A 1 156 ? -0.445 -18.583 -14.479 1.00 88.44 156 ASN A N 1
ATOM 1213 C CA . ASN A 1 156 ? -1.866 -18.624 -14.143 1.00 88.44 156 ASN A CA 1
ATOM 1214 C C . ASN A 1 156 ? -2.200 -17.810 -12.883 1.00 88.44 156 ASN A C 1
ATOM 1216 O O . ASN A 1 156 ? -3.359 -17.460 -12.699 1.00 88.44 156 ASN A O 1
ATOM 1220 N N . LEU A 1 157 ? -1.205 -17.519 -12.041 1.00 87.44 157 LEU A N 1
ATOM 1221 C CA . LEU A 1 157 ? -1.353 -16.748 -10.806 1.00 87.44 157 LEU A CA 1
ATOM 1222 C C . LEU A 1 157 ? -0.884 -15.301 -10.993 1.00 87.44 157 LEU A C 1
ATOM 1224 O O . LEU A 1 157 ? -1.588 -14.373 -10.619 1.00 87.44 157 LEU A O 1
ATOM 1228 N N . PHE A 1 158 ? 0.278 -15.102 -11.624 1.00 88.06 158 PHE A N 1
ATOM 1229 C CA . PHE A 1 158 ? 0.908 -13.789 -11.760 1.00 88.06 158 PHE A CA 1
ATOM 1230 C C . PHE A 1 158 ? 1.174 -13.444 -13.222 1.00 88.06 158 PHE A C 1
ATOM 1232 O O . PHE A 1 158 ? 1.877 -14.168 -13.937 1.00 88.06 158 PHE A O 1
ATOM 1239 N N . LYS A 1 159 ? 0.667 -12.289 -13.656 1.00 90.81 159 LYS A N 1
ATOM 1240 C CA . LYS A 1 159 ? 0.823 -11.792 -15.032 1.00 90.81 159 LYS A CA 1
ATOM 1241 C C . LYS A 1 159 ? 1.985 -10.823 -15.217 1.00 90.81 159 LYS A C 1
ATOM 1243 O O . LYS A 1 159 ? 2.441 -10.632 -16.339 1.00 90.81 159 LYS A O 1
ATOM 1248 N N . THR A 1 160 ? 2.487 -10.243 -14.135 1.00 92.88 160 THR A N 1
ATOM 1249 C CA . THR A 1 160 ? 3.586 -9.275 -14.147 1.00 92.88 160 THR A CA 1
ATOM 1250 C C . THR A 1 160 ? 4.915 -9.913 -14.565 1.00 92.88 160 THR A C 1
ATOM 1252 O O . THR A 1 160 ? 5.210 -11.062 -14.220 1.00 92.88 160 THR A O 1
ATOM 1255 N N . ILE A 1 161 ? 5.725 -9.158 -15.313 1.00 94.00 161 ILE A N 1
ATOM 1256 C CA . ILE A 1 161 ? 7.099 -9.537 -15.684 1.00 94.00 161 ILE A CA 1
ATOM 1257 C C . ILE A 1 161 ? 8.062 -9.418 -14.486 1.00 94.00 161 ILE A C 1
ATOM 1259 O O . ILE A 1 161 ? 7.656 -9.057 -13.388 1.00 94.00 161 ILE A O 1
ATOM 1263 N N . TYR A 1 162 ? 9.354 -9.698 -14.671 1.00 91.25 162 TYR A N 1
ATOM 1264 C CA . TYR A 1 162 ? 10.354 -9.468 -13.621 1.00 91.25 162 TYR A CA 1
ATOM 1265 C C . TYR A 1 162 ? 10.634 -7.973 -13.400 1.00 91.25 162 TYR A C 1
ATOM 1267 O O . TYR A 1 162 ? 10.576 -7.175 -14.335 1.00 91.25 162 TYR A O 1
ATOM 1275 N N . LYS A 1 163 ? 10.980 -7.608 -12.160 1.00 91.38 163 LYS A N 1
ATOM 1276 C CA . LYS A 1 163 ? 11.509 -6.283 -11.819 1.00 91.38 163 LYS A CA 1
ATOM 1277 C C . LYS A 1 163 ? 12.986 -6.194 -12.196 1.00 91.38 163 LYS A C 1
ATOM 1279 O O . LYS A 1 163 ? 13.763 -7.100 -11.899 1.00 91.38 163 LYS A O 1
ATOM 1284 N N . PHE A 1 164 ? 13.372 -5.075 -12.791 1.00 91.62 164 PHE A N 1
ATOM 1285 C CA . PHE A 1 164 ? 14.748 -4.730 -13.110 1.00 91.62 164 PHE A CA 1
ATOM 1286 C C . PHE A 1 164 ? 15.265 -3.704 -12.108 1.00 91.62 164 PHE A C 1
ATOM 1288 O O . PHE A 1 164 ? 14.645 -2.662 -11.886 1.00 91.62 164 PHE A O 1
ATOM 1295 N N . THR A 1 165 ? 16.420 -3.999 -11.523 1.00 89.94 165 THR A N 1
ATOM 1296 C CA . THR A 1 165 ? 17.118 -3.094 -10.612 1.00 89.94 165 THR A CA 1
ATOM 1297 C C . THR A 1 165 ? 18.406 -2.649 -11.276 1.00 89.94 165 THR A C 1
ATOM 1299 O O . THR A 1 165 ? 19.286 -3.465 -11.547 1.00 89.94 165 THR A O 1
ATOM 1302 N N . PHE A 1 166 ? 18.509 -1.352 -11.533 1.00 87.75 166 PHE A N 1
ATOM 1303 C CA . PHE A 1 166 ? 19.713 -0.706 -12.034 1.00 87.75 166 PHE A CA 1
ATOM 1304 C C . PHE A 1 166 ? 20.424 0.010 -10.884 1.00 87.75 166 PHE A C 1
ATOM 1306 O O . PHE A 1 166 ? 19.899 0.110 -9.777 1.00 87.75 166 PHE A O 1
ATOM 1313 N N . SER A 1 167 ? 21.627 0.524 -11.149 1.00 85.81 167 SER A N 1
ATOM 1314 C CA . SER A 1 167 ? 22.437 1.225 -10.140 1.00 85.81 167 SER A CA 1
ATOM 1315 C C . SER A 1 167 ? 21.692 2.397 -9.480 1.00 85.81 167 SER A C 1
ATOM 1317 O O . SER A 1 167 ? 21.849 2.643 -8.288 1.00 85.81 167 SER A O 1
ATOM 1319 N N . THR A 1 168 ? 20.857 3.107 -10.246 1.00 83.44 168 THR A N 1
ATOM 1320 C CA . THR A 1 168 ? 20.234 4.368 -9.814 1.00 83.44 168 THR A CA 1
ATOM 1321 C C . THR A 1 168 ? 18.710 4.348 -9.782 1.00 83.44 168 THR A C 1
ATOM 1323 O O . THR A 1 168 ? 18.129 5.231 -9.165 1.00 83.44 168 THR A O 1
ATOM 1326 N N . PHE A 1 169 ? 18.049 3.377 -10.416 1.00 87.69 169 PHE A N 1
ATOM 1327 C CA . PHE A 1 169 ? 16.587 3.301 -10.477 1.00 87.69 169 PHE A CA 1
ATOM 1328 C C . PHE A 1 169 ? 16.105 1.860 -10.631 1.00 87.69 169 PHE A C 1
ATOM 1330 O O . PHE A 1 169 ? 16.879 0.936 -10.898 1.00 87.69 169 PHE A O 1
ATOM 1337 N N . GLN A 1 170 ? 14.802 1.672 -10.468 1.00 89.94 170 GLN A N 1
ATOM 1338 C CA . GLN A 1 170 ? 14.140 0.385 -10.631 1.00 89.94 170 GLN A CA 1
ATOM 1339 C C . GLN A 1 170 ? 12.951 0.525 -11.576 1.00 89.94 170 GLN A C 1
ATOM 1341 O O . GLN A 1 170 ? 12.313 1.578 -11.617 1.00 89.94 170 GLN A O 1
ATOM 1346 N N . LEU A 1 171 ? 12.669 -0.533 -12.335 1.00 91.88 171 LEU A N 1
ATOM 1347 C CA . LEU A 1 171 ? 11.565 -0.575 -13.289 1.00 91.88 171 LEU A CA 1
ATOM 1348 C C . LEU A 1 171 ? 10.925 -1.961 -13.308 1.00 91.88 171 LEU A C 1
ATOM 1350 O O . LEU A 1 171 ? 11.616 -2.978 -13.296 1.00 91.88 171 LEU A O 1
ATOM 1354 N N . GLY A 1 172 ? 9.599 -2.006 -13.384 1.00 93.38 172 GLY A N 1
ATOM 1355 C CA . GLY A 1 172 ? 8.822 -3.244 -13.364 1.00 93.38 172 GLY A CA 1
ATOM 1356 C C . GLY A 1 172 ? 7.796 -3.251 -12.235 1.00 93.38 172 GLY A C 1
ATOM 1357 O O . GLY A 1 172 ? 7.542 -2.206 -11.641 1.00 93.38 172 GLY A O 1
ATOM 1358 N N . PRO A 1 173 ? 7.176 -4.400 -11.934 1.00 93.94 173 PRO A N 1
ATOM 1359 C CA . PRO A 1 173 ? 6.207 -4.488 -10.846 1.00 93.94 173 PRO A CA 1
ATOM 1360 C C . PRO A 1 173 ? 6.853 -4.240 -9.478 1.00 93.94 173 PRO A C 1
ATOM 1362 O O . PRO A 1 173 ? 8.023 -4.567 -9.245 1.00 93.94 173 PRO A O 1
ATOM 1365 N N . THR A 1 174 ? 6.065 -3.723 -8.544 1.00 91.94 174 THR A N 1
ATOM 1366 C CA . THR A 1 174 ? 6.449 -3.620 -7.139 1.00 91.94 174 THR A CA 1
ATOM 1367 C C . THR A 1 174 ? 6.567 -5.022 -6.518 1.00 91.94 174 THR A C 1
ATOM 1369 O O . THR A 1 174 ? 5.656 -5.840 -6.671 1.00 91.94 174 THR A O 1
ATOM 1372 N N . PRO A 1 175 ? 7.672 -5.330 -5.808 1.00 83.62 175 PRO A N 1
ATOM 1373 C CA . PRO A 1 175 ? 7.845 -6.615 -5.132 1.00 83.62 175 PRO A CA 1
ATOM 1374 C C . PRO A 1 175 ? 6.835 -6.810 -3.999 1.00 83.62 175 PRO A C 1
ATOM 1376 O O . PRO A 1 175 ? 6.547 -5.868 -3.268 1.00 83.62 175 PRO A O 1
ATOM 1379 N N . GLY A 1 176 ? 6.348 -8.039 -3.818 1.00 79.75 176 GLY A N 1
ATOM 1380 C CA . GLY A 1 176 ? 5.430 -8.387 -2.724 1.00 79.75 176 GLY A CA 1
ATOM 1381 C C . GLY A 1 176 ? 3.981 -7.932 -2.926 1.00 79.75 176 GLY A C 1
ATOM 1382 O O . GLY A 1 176 ? 3.132 -8.272 -2.114 1.00 79.75 176 GLY A O 1
ATOM 1383 N N . ALA A 1 177 ? 3.689 -7.206 -4.006 1.00 85.44 177 ALA A N 1
ATOM 1384 C CA . ALA A 1 177 ? 2.327 -6.934 -4.446 1.00 85.44 177 ALA A CA 1
ATOM 1385 C C . ALA A 1 177 ? 1.697 -8.167 -5.126 1.00 85.44 177 ALA A C 1
ATOM 1387 O O . ALA A 1 177 ? 2.402 -9.087 -5.548 1.00 85.44 177 ALA A O 1
ATOM 1388 N N . ASP A 1 178 ? 0.370 -8.153 -5.232 1.00 84.88 178 ASP A N 1
ATOM 1389 C CA . ASP A 1 178 ? -0.498 -9.232 -5.716 1.00 84.88 178 ASP A CA 1
ATOM 1390 C C . ASP A 1 178 ? -0.455 -10.512 -4.852 1.00 84.88 178 ASP A C 1
ATOM 1392 O O . ASP A 1 178 ? -0.766 -11.598 -5.345 1.00 84.88 178 ASP A O 1
ATOM 1396 N N . GLN A 1 179 ? -0.046 -10.388 -3.581 1.00 67.81 179 GLN A N 1
ATOM 1397 C CA . GLN A 1 179 ? 0.003 -11.472 -2.586 1.00 67.81 179 GLN A CA 1
ATOM 1398 C C . GLN A 1 179 ? -1.257 -11.554 -1.726 1.00 67.81 179 GLN A C 1
ATOM 1400 O O . GLN A 1 179 ? -1.899 -10.502 -1.505 1.00 67.81 179 GLN A O 1
#

Sequence (179 aa):
TIDPVAAKLLAFKSNQFNDASGFLFPGADPSSGGQFVLSKAGTYTDDQFTANYDREFHNSADKISARFFFSNFESVLPFGAGGLTATLGGTISQTDLNFPLDLPVHDRFFSIAETHLFNPRLVNEFRFGYVHIDNKAINKPIITVDDLGINRPNNNLFKTIYKFTFSTFQLGPTPGADQ

Foldseek 3Di:
DDDLLVVLQQCDAFCLQVDRRAHLDHFADVVVVRDDDGDDDKDKDKDKDKDWDWDADPVNQKIKIKIKIKMWMKIKDSLAAPDDQVLQVHDHDSQRNEAIKMKTKIKIKIKMKMWGHPDPVDIDMDIDIDIDIDIAIAGDARAFCVSSVNDDPCCVQDGWDDKDDDPRHIYTTDPPGSD

Secondary structure (DSSP, 8-state):
---HHHHHHHH-B--TTS-TT-BSSPPPPGGGTT--------EEEEEEEEEEEEEEETTTTEEEEEEEEEEEEEEEETT--SSHHHHTT-PPPTTB-PPPEE--EEEEEEEEEEEEEEETTEEEEEEEEEEEEEE--EE--SSBHHHHT---TTTTT--B-PPEE-SS-EESSPTTTT-